Protein AF-A0A7C7MDV7-F1 (afdb_monomer_lite)

Foldseek 3Di:
DDDPVVLVVLLVQLLVQLVVLCVVQQPDFPDADPVGHTDGLVNDVVSVVCSLQVSQVCSLVVSQVVCVVVVNDRDDSVSSSVSNNVCSVPVD

Radius of gyration: 15.66 Å; chains: 1; bounding box: 34×25×51 Å

pLDDT: mean 75.61, std 7.29, range [50.53, 85.75]

Structure (mmCIF, N/CA/C/O backbone):
data_AF-A0A7C7MDV7-F1
#
_entry.id   AF-A0A7C7MDV7-F1
#
loop_
_atom_site.group_PDB
_atom_site.id
_atom_site.type_symbol
_atom_site.label_atom_id
_atom_site.label_alt_id
_atom_site.label_comp_id
_atom_site.label_asym_id
_atom_site.label_entity_id
_atom_site.label_seq_id
_atom_site.pdbx_PDB_ins_code
_atom_site.Cartn_x
_atom_site.Cartn_y
_atom_site.Cartn_z
_atom_site.occupancy
_atom_site.B_iso_or_equiv
_atom_site.auth_seq_id
_atom_site.auth_comp_id
_atom_site.auth_asym_id
_atom_site.auth_atom_id
_atom_site.pdbx_PDB_model_num
ATOM 1 N N . MET A 1 1 ? -10.747 7.277 22.369 1.00 50.53 1 MET A N 1
ATOM 2 C CA . MET A 1 1 ? -11.178 5.977 21.804 1.00 50.53 1 MET A CA 1
ATOM 3 C C . MET A 1 1 ? -11.708 6.236 20.399 1.00 50.53 1 MET A C 1
ATOM 5 O O . MET A 1 1 ? -12.609 7.054 20.269 1.00 50.53 1 MET A O 1
ATOM 9 N N . MET A 1 2 ? -11.101 5.657 19.355 1.00 59.81 2 MET A N 1
ATOM 10 C CA . MET A 1 2 ? -11.529 5.901 17.964 1.00 59.81 2 MET A CA 1
ATOM 11 C C . MET A 1 2 ? -12.906 5.285 17.714 1.00 59.81 2 MET A C 1
ATOM 13 O O . MET A 1 2 ? -13.145 4.143 18.116 1.00 59.81 2 MET A O 1
ATOM 17 N N . ARG A 1 3 ? -13.812 6.007 17.045 1.00 71.06 3 ARG A N 1
ATOM 18 C CA . ARG A 1 3 ? -15.093 5.421 16.631 1.00 71.06 3 ARG A CA 1
ATOM 19 C C . ARG A 1 3 ? -14.860 4.486 15.449 1.00 71.06 3 ARG A C 1
ATOM 21 O O . ARG A 1 3 ? -14.005 4.731 14.604 1.00 71.06 3 ARG A O 1
ATOM 28 N N . LYS A 1 4 ? -15.675 3.430 15.347 1.00 71.88 4 LYS A N 1
ATOM 29 C CA . LYS A 1 4 ? -15.603 2.441 14.251 1.00 71.88 4 LYS A CA 1
ATOM 30 C C . LYS A 1 4 ? -15.648 3.090 12.858 1.00 71.88 4 LYS A C 1
ATOM 32 O O . LYS A 1 4 ? -14.966 2.635 11.951 1.00 71.88 4 LYS A O 1
ATOM 37 N N . ARG A 1 5 ? -16.401 4.187 12.711 1.00 74.50 5 ARG A N 1
ATOM 38 C CA . ARG A 1 5 ? -16.470 4.978 11.473 1.00 74.50 5 ARG A CA 1
ATOM 39 C C . ARG A 1 5 ? -15.111 5.544 11.064 1.00 74.50 5 ARG A C 1
ATOM 41 O O . ARG A 1 5 ? -14.753 5.448 9.898 1.00 74.50 5 ARG A O 1
ATOM 48 N N . ASP A 1 6 ? -14.348 6.072 12.013 1.00 73.25 6 ASP A N 1
ATOM 49 C CA . ASP A 1 6 ? -13.063 6.723 11.739 1.00 73.25 6 ASP A CA 1
ATOM 50 C C . ASP A 1 6 ? -12.013 5.702 11.282 1.00 73.25 6 ASP A C 1
ATOM 52 O O . ASP A 1 6 ? -11.178 5.997 10.433 1.00 73.25 6 ASP A O 1
ATOM 56 N N . ILE A 1 7 ? -12.106 4.468 11.790 1.00 72.62 7 ILE A N 1
ATOM 57 C CA . ILE A 1 7 ? -11.263 3.339 11.374 1.00 72.62 7 ILE A CA 1
ATOM 58 C C . ILE A 1 7 ? -11.566 2.942 9.923 1.00 72.62 7 ILE A C 1
ATOM 60 O O . ILE A 1 7 ? -10.641 2.743 9.140 1.00 72.62 7 ILE A O 1
ATOM 64 N N . ILE A 1 8 ? -12.848 2.867 9.551 1.00 78.06 8 ILE A N 1
ATOM 65 C CA . ILE A 1 8 ? -13.266 2.540 8.179 1.00 78.06 8 ILE A CA 1
ATOM 66 C C . ILE A 1 8 ? -12.825 3.644 7.210 1.00 78.06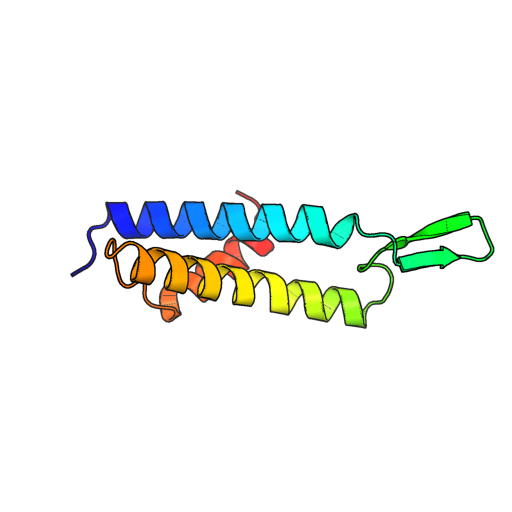 8 ILE A C 1
ATOM 68 O O . ILE A 1 8 ? -12.227 3.348 6.179 1.00 78.06 8 ILE A O 1
ATOM 72 N N . PHE A 1 9 ? -13.046 4.915 7.560 1.00 79.25 9 PHE A N 1
ATOM 73 C CA . PHE A 1 9 ? -12.599 6.045 6.740 1.00 79.25 9 PHE A CA 1
ATOM 74 C C . PHE A 1 9 ? -11.079 6.088 6.588 1.00 79.25 9 PHE A C 1
ATOM 76 O O . PHE A 1 9 ? -10.591 6.318 5.484 1.00 79.25 9 PHE A O 1
ATOM 83 N N . ALA A 1 10 ? -10.326 5.827 7.660 1.00 77.94 10 ALA A N 1
ATOM 84 C CA . ALA A 1 10 ? -8.874 5.732 7.585 1.00 77.94 10 ALA A CA 1
ATOM 85 C C . ALA A 1 10 ? -8.440 4.583 6.666 1.00 77.94 10 ALA A C 1
ATOM 87 O O . ALA A 1 10 ? -7.550 4.778 5.844 1.00 77.94 10 ALA A O 1
ATOM 88 N N . GLY A 1 11 ? -9.088 3.417 6.745 1.00 76.88 11 GLY A N 1
ATOM 89 C CA . GLY A 1 11 ? -8.812 2.282 5.861 1.00 76.88 11 GLY A CA 1
ATOM 90 C C . GLY A 1 11 ? -9.036 2.613 4.385 1.00 76.88 11 GLY A C 1
ATOM 91 O O . GLY A 1 11 ? -8.123 2.437 3.582 1.00 76.88 11 GLY A O 1
ATOM 92 N N . ILE A 1 12 ? -10.197 3.183 4.044 1.00 83.44 12 ILE A N 1
ATOM 93 C CA . ILE A 1 12 ? -10.526 3.611 2.671 1.00 83.44 12 ILE A CA 1
ATOM 94 C C . ILE A 1 12 ? -9.531 4.664 2.175 1.00 83.44 12 ILE A C 1
ATOM 96 O O . ILE A 1 12 ? -9.009 4.547 1.070 1.00 83.44 12 ILE A O 1
ATOM 100 N N . ALA A 1 13 ? -9.226 5.670 2.999 1.00 83.69 13 ALA A N 1
ATOM 101 C CA . ALA A 1 13 ? -8.264 6.708 2.646 1.00 83.69 13 AL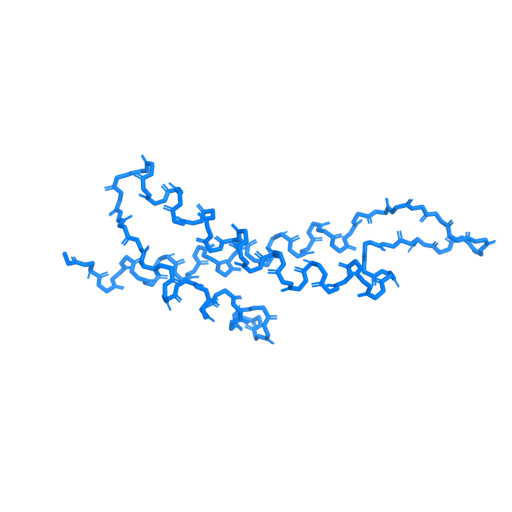A A CA 1
ATOM 102 C C . ALA A 1 13 ? -6.867 6.126 2.393 1.00 83.69 13 ALA A C 1
ATOM 104 O O . ALA A 1 13 ? -6.205 6.529 1.443 1.00 83.69 13 ALA A O 1
ATOM 105 N N . THR A 1 14 ? -6.436 5.158 3.207 1.00 81.88 14 THR A N 1
ATOM 106 C CA . THR A 1 14 ? -5.133 4.496 3.041 1.00 81.88 14 THR A CA 1
ATOM 107 C C . THR A 1 14 ? -5.101 3.672 1.761 1.00 81.88 14 THR A C 1
ATOM 109 O O . THR A 1 14 ? -4.145 3.786 1.001 1.00 81.88 14 THR A O 1
ATOM 112 N N . GLY A 1 15 ? -6.160 2.912 1.476 1.00 82.12 15 GLY A N 1
ATOM 113 C CA . GLY A 1 15 ? -6.264 2.118 0.254 1.00 82.12 15 GLY A CA 1
ATOM 114 C C . GLY A 1 15 ? -6.274 2.965 -1.019 1.00 82.12 15 GLY A C 1
ATOM 115 O O . GLY A 1 15 ? -5.519 2.692 -1.950 1.00 82.12 15 GLY A O 1
ATOM 116 N N . PHE A 1 16 ? -7.049 4.054 -1.026 1.00 85.12 16 PHE A N 1
ATOM 117 C CA . PHE A 1 16 ? -7.054 5.023 -2.124 1.00 85.12 16 PHE A CA 1
ATOM 118 C C . PHE A 1 16 ? -5.663 5.625 -2.355 1.00 85.12 16 PHE A C 1
ATOM 120 O O . PHE A 1 16 ? -5.208 5.723 -3.492 1.00 85.12 16 PHE A O 1
ATOM 127 N N . PHE A 1 17 ? -4.966 5.995 -1.277 1.00 84.12 17 PHE A N 1
ATOM 128 C CA . PHE A 1 17 ? -3.633 6.589 -1.364 1.00 84.12 17 PHE A CA 1
ATOM 129 C C . PHE A 1 17 ? -2.598 5.602 -1.918 1.00 84.12 17 PHE A C 1
ATOM 131 O O . PHE A 1 17 ? -1.812 5.981 -2.782 1.00 84.12 17 PHE A O 1
ATOM 138 N N . VAL A 1 18 ? -2.649 4.332 -1.489 1.00 84.31 18 VAL A N 1
ATOM 139 C CA . VAL A 1 18 ? -1.803 3.250 -2.025 1.00 84.31 18 VAL A CA 1
ATOM 140 C C . VAL A 1 18 ? -2.043 3.071 -3.522 1.00 84.31 18 VAL A C 1
ATOM 142 O O . VAL A 1 18 ? -1.085 3.085 -4.293 1.00 84.31 18 VAL A O 1
ATOM 145 N N . GLY A 1 19 ? -3.306 2.945 -3.941 1.00 83.31 19 GLY A N 1
ATOM 146 C CA . GLY A 1 19 ? -3.663 2.759 -5.349 1.00 83.31 19 GLY A CA 1
ATOM 147 C C . GLY A 1 19 ? -3.215 3.929 -6.226 1.00 83.31 19 GLY A C 1
ATOM 148 O O . GLY A 1 19 ? -2.603 3.718 -7.270 1.00 83.31 19 GLY A O 1
ATOM 149 N N . LEU A 1 20 ? -3.448 5.163 -5.772 1.00 85.19 20 LEU A N 1
ATOM 150 C CA . LEU A 1 20 ? -3.064 6.378 -6.492 1.00 85.19 20 LEU A CA 1
ATOM 151 C C . LEU A 1 20 ? -1.540 6.539 -6.600 1.00 85.19 20 LEU A C 1
ATOM 153 O O . LEU A 1 20 ? -1.030 6.894 -7.660 1.00 85.19 20 LEU A O 1
ATOM 157 N N . LEU A 1 21 ? -0.787 6.259 -5.534 1.00 83.56 21 LEU A N 1
ATOM 158 C CA . LEU A 1 21 ? 0.678 6.290 -5.595 1.00 83.56 21 LEU A CA 1
ATOM 159 C C . LEU A 1 21 ? 1.224 5.226 -6.542 1.00 83.56 21 LEU A C 1
ATOM 161 O O . LEU A 1 21 ? 2.144 5.516 -7.303 1.00 83.56 21 LEU A O 1
ATOM 165 N N . MET A 1 22 ? 0.655 4.018 -6.522 1.00 81.94 22 MET A N 1
ATOM 166 C CA . MET A 1 22 ? 1.083 2.961 -7.431 1.00 81.94 22 MET A CA 1
ATOM 167 C C . MET A 1 22 ? 0.842 3.349 -8.893 1.00 81.94 22 MET A C 1
ATOM 169 O O . MET A 1 22 ? 1.765 3.269 -9.703 1.00 81.94 22 MET A O 1
ATOM 173 N N . THR A 1 23 ? -0.350 3.836 -9.249 1.00 81.81 23 THR A N 1
ATOM 174 C CA . THR A 1 23 ? -0.647 4.229 -10.640 1.00 81.81 23 THR A CA 1
ATOM 175 C C . THR A 1 23 ? 0.258 5.352 -11.132 1.00 81.81 23 THR A C 1
ATOM 177 O O . THR A 1 23 ? 0.736 5.289 -12.260 1.00 81.81 23 THR A O 1
ATOM 180 N N . ILE A 1 24 ? 0.571 6.336 -10.286 1.00 82.12 24 ILE A N 1
ATOM 181 C CA . ILE A 1 24 ? 1.506 7.404 -10.654 1.00 82.12 24 ILE A CA 1
ATOM 182 C C . ILE A 1 24 ? 2.912 6.836 -10.851 1.00 82.12 24 ILE A C 1
ATOM 184 O O . ILE A 1 24 ? 3.507 7.041 -11.904 1.00 82.12 24 ILE A O 1
ATOM 188 N N . ILE A 1 25 ? 3.445 6.099 -9.873 1.00 79.50 25 ILE A N 1
ATOM 189 C CA . ILE A 1 25 ? 4.838 5.629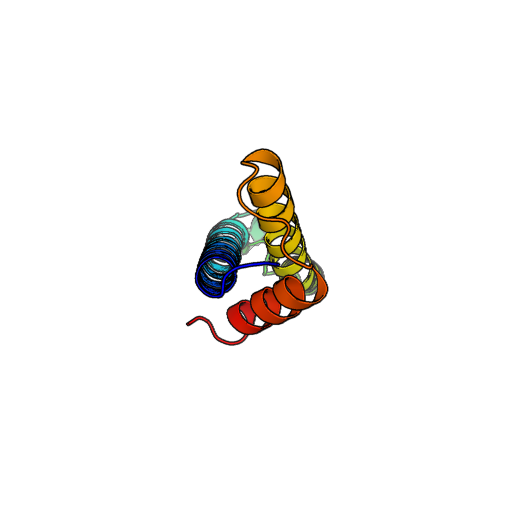 -9.907 1.00 79.50 25 ILE A CA 1
ATOM 190 C C . ILE A 1 25 ? 5.076 4.646 -11.057 1.00 79.50 25 ILE A C 1
ATOM 192 O O . ILE A 1 25 ? 6.108 4.714 -11.724 1.00 79.50 25 ILE A O 1
ATOM 196 N N . THR A 1 26 ? 4.119 3.758 -11.327 1.00 74.75 26 THR A N 1
ATOM 197 C CA . THR A 1 26 ? 4.214 2.786 -12.429 1.00 74.75 26 THR A CA 1
ATOM 198 C C . THR A 1 26 ? 4.268 3.439 -13.811 1.00 74.75 26 THR A C 1
ATOM 200 O O . THR A 1 26 ? 4.848 2.863 -14.730 1.00 74.75 26 THR A O 1
ATOM 203 N N . GLN A 1 27 ? 3.707 4.641 -13.965 1.00 77.12 27 GLN A N 1
ATOM 204 C CA . GLN A 1 27 ? 3.636 5.347 -15.244 1.00 77.12 27 GLN A CA 1
ATOM 205 C C . GLN A 1 27 ? 4.790 6.327 -15.487 1.00 77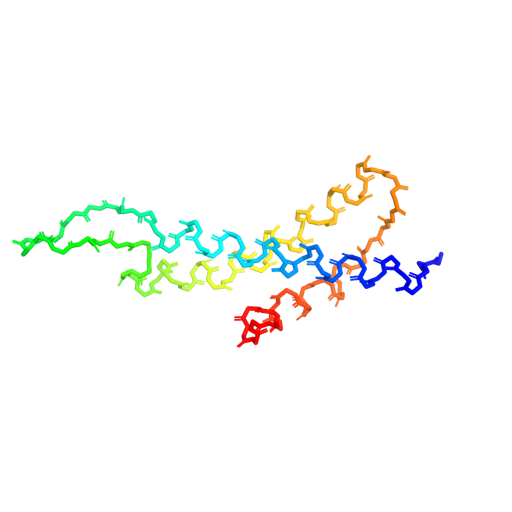.12 27 GLN A C 1
ATOM 207 O O . GLN A 1 27 ? 4.887 6.857 -16.594 1.00 77.12 27 GLN A O 1
ATOM 212 N N . ILE A 1 28 ? 5.676 6.565 -14.510 1.00 75.38 28 ILE A N 1
ATOM 213 C CA . ILE A 1 28 ? 6.819 7.477 -14.676 1.00 75.38 28 ILE A CA 1
ATOM 214 C C . ILE A 1 28 ? 7.868 6.828 -15.600 1.00 75.38 28 ILE A C 1
ATOM 216 O O . ILE A 1 28 ? 8.444 5.797 -15.233 1.00 75.38 28 ILE A O 1
ATOM 220 N N . PRO A 1 29 ? 8.153 7.416 -16.781 1.00 73.81 29 PRO A N 1
ATOM 221 C CA . PRO A 1 29 ? 9.227 6.946 -17.647 1.00 73.81 29 PRO A CA 1
ATOM 222 C C . PRO A 1 29 ? 10.580 7.458 -17.126 1.00 73.81 29 PRO A C 1
ATOM 224 O O . PRO A 1 29 ? 10.752 8.660 -16.938 1.00 73.81 29 PRO A O 1
ATOM 227 N N . LEU A 1 30 ? 11.552 6.565 -16.910 1.00 69.81 30 LEU A N 1
ATOM 228 C CA . LEU A 1 30 ? 12.938 6.932 -16.559 1.00 69.81 30 LEU A CA 1
ATOM 229 C C . LEU A 1 30 ? 13.863 7.038 -17.774 1.00 69.81 30 LEU A C 1
ATOM 231 O O . LEU A 1 30 ? 14.990 7.508 -17.653 1.00 69.81 30 LEU A O 1
ATOM 235 N N . GLY A 1 31 ? 13.403 6.590 -18.936 1.00 69.19 31 GLY A N 1
ATOM 236 C CA . GLY A 1 31 ? 14.164 6.589 -20.175 1.00 69.19 31 GLY A CA 1
ATOM 237 C C . GLY A 1 31 ? 13.559 5.610 -21.170 1.00 69.19 31 GLY A C 1
ATOM 238 O O . GLY A 1 31 ? 12.605 4.900 -20.847 1.00 69.19 31 GLY A O 1
ATOM 239 N N . ASN A 1 32 ? 14.120 5.574 -22.371 1.00 72.75 32 ASN A N 1
ATOM 240 C CA . ASN A 1 32 ? 13.826 4.528 -23.341 1.00 72.75 32 ASN A CA 1
ATOM 241 C C . ASN A 1 32 ? 15.010 3.565 -23.409 1.00 72.75 32 ASN A C 1
ATOM 243 O O . ASN A 1 32 ? 16.159 3.983 -23.246 1.00 72.75 32 ASN A O 1
ATOM 247 N N . ASP A 1 33 ? 14.726 2.289 -23.638 1.00 67.19 33 ASP A N 1
ATOM 248 C CA . ASP A 1 33 ? 15.756 1.328 -24.005 1.00 67.19 33 ASP A CA 1
ATOM 249 C C . ASP A 1 33 ? 16.229 1.552 -25.454 1.00 67.19 33 ASP A C 1
ATOM 251 O O . ASP A 1 33 ? 15.700 2.390 -26.194 1.00 67.19 33 ASP A O 1
ATOM 255 N N . SER A 1 34 ? 17.253 0.803 -25.865 1.00 64.94 34 SER A N 1
ATOM 256 C CA . SER A 1 34 ? 17.806 0.872 -27.221 1.00 64.94 34 SER A CA 1
ATOM 257 C C . SER A 1 34 ? 16.831 0.423 -28.320 1.00 64.94 34 SER A C 1
ATOM 259 O O . SER A 1 34 ? 17.120 0.660 -29.490 1.00 64.94 34 SER A O 1
ATOM 261 N N . GLU A 1 35 ? 15.686 -0.173 -27.968 1.00 71.44 35 GLU A N 1
ATOM 262 C CA . GLU A 1 35 ? 14.644 -0.628 -28.899 1.00 71.44 35 GLU A CA 1
ATOM 263 C C . GLU A 1 35 ? 13.391 0.272 -28.900 1.00 71.44 35 GLU A C 1
ATOM 265 O O . GLU A 1 35 ? 12.452 0.043 -29.662 1.00 71.44 35 GLU A O 1
ATOM 270 N N . GLY A 1 36 ? 13.385 1.348 -28.105 1.00 65.25 36 GLY A N 1
ATOM 271 C CA . GLY A 1 36 ? 12.298 2.325 -28.039 1.00 65.25 36 GLY A CA 1
ATOM 272 C C . GLY A 1 36 ? 11.188 1.998 -27.033 1.00 65.25 36 GLY A C 1
ATOM 273 O O . GLY A 1 36 ? 10.204 2.742 -26.968 1.00 65.25 36 GLY A O 1
ATOM 274 N N . TYR A 1 37 ? 11.327 0.950 -26.216 1.00 65.19 37 TYR A N 1
ATOM 275 C CA . TYR A 1 37 ? 10.413 0.672 -25.109 1.00 65.19 37 TYR A CA 1
ATOM 276 C C . TYR A 1 37 ? 10.699 1.595 -23.921 1.00 65.19 37 TYR A C 1
ATOM 278 O O . TYR A 1 37 ? 11.842 1.897 -23.576 1.00 65.19 37 TYR A O 1
ATOM 286 N N . LYS A 1 38 ? 9.628 2.051 -23.263 1.00 67.06 38 LYS A N 1
ATOM 287 C CA . LYS A 1 38 ? 9.719 2.917 -22.083 1.00 67.06 38 LYS A CA 1
ATOM 288 C C . LYS A 1 38 ? 10.159 2.106 -20.866 1.00 67.06 38 LYS A C 1
ATOM 290 O O . LYS A 1 38 ? 9.404 1.272 -20.369 1.00 67.06 38 LYS A O 1
ATOM 295 N N . ILE A 1 39 ? 11.337 2.418 -20.337 1.00 68.12 39 ILE A N 1
ATOM 296 C CA . ILE A 1 39 ? 11.816 1.913 -19.050 1.00 68.12 39 ILE A CA 1
ATOM 297 C C . ILE A 1 39 ? 11.054 2.671 -17.959 1.00 68.12 39 ILE A C 1
ATOM 299 O O . ILE A 1 39 ? 11.301 3.853 -17.710 1.00 68.12 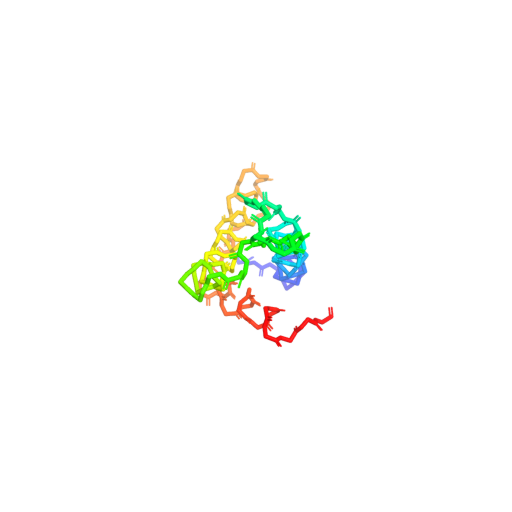39 ILE A O 1
ATOM 303 N N . THR A 1 40 ? 10.089 2.010 -17.324 1.00 71.19 40 THR A N 1
ATOM 304 C CA . THR A 1 40 ? 9.350 2.565 -16.180 1.00 71.19 40 THR A CA 1
ATOM 305 C C . THR A 1 40 ? 10.053 2.253 -14.859 1.00 71.19 40 THR A C 1
ATOM 307 O O . THR A 1 40 ? 10.976 1.437 -14.804 1.00 71.19 40 THR A O 1
ATOM 310 N N . VAL A 1 41 ? 9.607 2.876 -13.760 1.00 67.19 41 VAL A N 1
ATOM 311 C CA . VAL A 1 41 ? 10.161 2.645 -12.405 1.00 67.19 41 VAL A CA 1
ATOM 312 C C . VAL A 1 41 ? 10.138 1.162 -12.027 1.00 67.19 41 VAL A C 1
ATOM 314 O O . VAL A 1 41 ? 11.017 0.694 -11.312 1.00 67.19 41 VAL A O 1
ATOM 317 N N . MET A 1 42 ? 9.174 0.397 -12.538 1.00 67.62 42 MET A N 1
ATOM 318 C CA . MET A 1 42 ? 9.062 -1.038 -12.269 1.00 67.62 42 MET A CA 1
ATOM 319 C C . MET A 1 42 ? 9.975 -1.926 -13.120 1.00 67.62 42 MET A C 1
ATOM 321 O O . MET A 1 42 ? 10.049 -3.121 -12.848 1.00 67.62 42 MET A O 1
ATOM 325 N N . TYR A 1 43 ? 10.674 -1.385 -14.121 1.00 68.31 43 TYR A N 1
ATOM 326 C CA . TYR A 1 43 ? 11.534 -2.176 -15.008 1.00 68.31 43 TYR A CA 1
ATOM 327 C C . TYR A 1 43 ? 12.727 -2.796 -14.266 1.00 68.31 43 TYR A C 1
ATOM 329 O O . TYR A 1 43 ? 13.105 -3.939 -14.507 1.00 68.31 43 TYR A O 1
ATOM 337 N N . TYR A 1 44 ? 13.302 -2.060 -13.312 1.00 72.81 44 TYR A N 1
ATOM 338 C CA . TYR A 1 44 ? 14.369 -2.572 -12.458 1.00 72.81 44 TYR A CA 1
ATOM 339 C C . TYR A 1 44 ? 13.780 -3.258 -11.223 1.00 72.81 44 TYR A C 1
ATOM 341 O O . TYR A 1 44 ? 13.070 -2.631 -10.438 1.00 72.81 44 TYR A O 1
ATOM 349 N N . GLY A 1 45 ? 14.139 -4.526 -10.996 1.00 71.31 45 GLY A N 1
ATOM 350 C CA . GLY A 1 45 ? 13.627 -5.313 -9.865 1.00 71.31 45 GLY A CA 1
ATOM 351 C C . GLY A 1 45 ? 13.858 -4.668 -8.491 1.00 71.31 45 GLY A C 1
ATOM 352 O O . GLY A 1 45 ? 12.996 -4.752 -7.622 1.00 71.31 45 GLY A O 1
ATOM 353 N N . TRP A 1 46 ? 14.972 -3.952 -8.305 1.00 69.81 46 TRP A N 1
ATOM 354 C CA . TRP A 1 46 ? 15.259 -3.206 -7.070 1.00 69.81 46 TRP A CA 1
ATOM 355 C C . TRP A 1 46 ? 14.345 -1.991 -6.882 1.00 69.81 46 TRP A C 1
ATOM 357 O O . TRP A 1 46 ? 13.860 -1.742 -5.778 1.00 69.81 46 TRP A O 1
ATOM 367 N N . SER A 1 47 ? 14.064 -1.266 -7.964 1.00 72.44 47 SER A N 1
ATOM 368 C CA . SER A 1 47 ? 13.129 -0.142 -7.960 1.00 72.44 47 SER A CA 1
ATOM 369 C C . SER A 1 47 ? 11.703 -0.623 -7.692 1.00 72.44 47 SER A C 1
ATOM 371 O O . SER A 1 47 ? 11.012 -0.039 -6.864 1.00 72.44 47 SER A O 1
ATOM 373 N N . ALA A 1 48 ? 11.286 -1.744 -8.286 1.00 76.38 48 ALA A N 1
ATOM 374 C CA . ALA A 1 48 ? 9.996 -2.364 -7.991 1.00 76.38 48 ALA A CA 1
ATOM 375 C C . ALA A 1 48 ? 9.866 -2.748 -6.504 1.00 76.38 48 ALA A C 1
ATOM 377 O O . ALA A 1 48 ? 8.844 -2.467 -5.882 1.00 76.38 48 ALA A O 1
ATOM 378 N N . LEU A 1 49 ? 10.919 -3.313 -5.905 1.00 79.75 49 LEU A N 1
ATOM 379 C CA . LEU A 1 49 ? 10.954 -3.676 -4.482 1.00 79.75 49 LEU A CA 1
ATOM 380 C C . LEU A 1 49 ? 10.836 -2.451 -3.564 1.00 79.75 49 LEU A C 1
ATOM 382 O O . LEU A 1 49 ? 10.075 -2.468 -2.593 1.00 79.75 49 LEU A O 1
ATOM 386 N N . LEU A 1 50 ? 11.533 -1.363 -3.902 1.00 79.62 50 LEU A N 1
ATOM 387 C CA . LEU A 1 50 ? 11.418 -0.087 -3.193 1.00 79.62 50 LEU A CA 1
ATOM 388 C C . LEU A 1 50 ? 10.006 0.497 -3.282 1.00 79.62 50 LEU A C 1
ATOM 390 O O . LEU A 1 50 ? 9.522 1.045 -2.296 1.00 79.62 50 LEU A O 1
ATOM 394 N N . VAL A 1 51 ? 9.321 0.352 -4.417 1.00 81.25 51 VAL A N 1
ATOM 395 C CA . VAL A 1 51 ? 7.935 0.817 -4.589 1.00 81.25 51 VAL A CA 1
ATOM 396 C C . VAL A 1 51 ? 6.958 -0.048 -3.789 1.00 81.25 51 VAL A C 1
ATOM 398 O O . VAL A 1 51 ? 6.111 0.491 -3.081 1.00 81.25 51 VAL A O 1
ATOM 401 N N . VAL A 1 52 ? 7.116 -1.374 -3.820 1.00 80.50 52 VAL A N 1
ATOM 402 C CA . VAL A 1 52 ? 6.285 -2.336 -3.067 1.00 80.50 52 VAL A CA 1
ATOM 403 C C . VAL A 1 52 ? 6.368 -2.102 -1.557 1.00 80.50 52 VAL A C 1
ATOM 405 O O . VAL A 1 52 ? 5.376 -2.263 -0.852 1.00 80.50 52 VAL A O 1
ATOM 408 N N . ILE A 1 53 ? 7.536 -1.718 -1.041 1.00 83.75 53 ILE A N 1
ATOM 409 C CA . ILE A 1 53 ? 7.725 -1.439 0.390 1.00 83.75 53 ILE A CA 1
ATOM 410 C C . ILE A 1 53 ? 7.374 0.018 0.717 1.00 83.75 53 ILE A C 1
ATOM 412 O O . ILE A 1 53 ? 6.687 0.306 1.699 1.00 83.75 53 ILE A O 1
ATOM 416 N N . GLY A 1 54 ? 7.829 0.950 -0.116 1.00 83.62 54 GLY A N 1
ATOM 417 C CA . GLY A 1 54 ? 7.709 2.384 0.109 1.00 83.62 54 GLY A CA 1
ATOM 418 C C . GLY A 1 54 ? 6.278 2.891 -0.002 1.00 83.62 54 GLY A C 1
ATOM 419 O O . GLY A 1 54 ? 5.845 3.651 0.860 1.00 83.62 54 GLY A O 1
ATOM 420 N N . VAL A 1 55 ? 5.513 2.457 -1.008 1.00 85.44 55 VAL A N 1
ATOM 421 C CA . VAL A 1 55 ? 4.147 2.957 -1.236 1.00 85.44 55 VAL A CA 1
ATOM 422 C C . VAL A 1 55 ? 3.212 2.648 -0.060 1.00 85.44 55 VAL A C 1
ATOM 424 O O . VAL A 1 55 ? 2.567 3.587 0.421 1.00 85.44 55 VAL A O 1
ATOM 427 N N . PRO A 1 56 ? 3.150 1.416 0.484 1.00 84.25 56 PRO A N 1
ATOM 428 C CA . PRO A 1 56 ? 2.336 1.129 1.665 1.00 84.25 56 PRO A CA 1
ATOM 429 C C . PRO A 1 56 ? 2.764 1.923 2.904 1.00 84.25 56 PRO A C 1
ATOM 431 O O . PRO A 1 56 ? 1.913 2.465 3.613 1.00 84.25 56 PRO A O 1
ATOM 434 N N . LEU A 1 57 ? 4.075 2.048 3.150 1.00 83.62 57 LEU A N 1
ATOM 435 C CA . LEU A 1 57 ? 4.611 2.800 4.290 1.00 83.62 57 LEU A CA 1
ATOM 436 C C . LEU A 1 57 ? 4.297 4.294 4.187 1.00 83.62 57 LEU A C 1
ATOM 438 O O . LEU A 1 57 ? 3.752 4.868 5.130 1.00 83.62 57 LEU A O 1
ATOM 442 N N . VAL A 1 58 ? 4.587 4.919 3.044 1.00 85.75 58 VAL A N 1
ATOM 443 C CA . VAL A 1 58 ? 4.307 6.342 2.793 1.00 85.75 58 VAL A CA 1
ATOM 444 C C . VAL A 1 58 ? 2.810 6.616 2.882 1.00 85.75 58 VAL A C 1
ATOM 446 O O . VAL A 1 58 ? 2.414 7.618 3.470 1.00 85.75 58 VAL A O 1
ATOM 449 N N . SER A 1 59 ? 1.967 5.709 2.390 1.00 83.12 59 SER A N 1
ATOM 450 C CA . SER A 1 59 ? 0.511 5.854 2.474 1.00 83.12 59 SER A CA 1
ATOM 451 C C . SER A 1 59 ? 0.001 5.768 3.912 1.00 83.12 59 SER A C 1
ATOM 453 O O . SER A 1 59 ? -0.759 6.631 4.353 1.00 83.12 59 SER A O 1
ATOM 455 N N . ALA A 1 60 ? 0.468 4.786 4.687 1.00 82.31 60 ALA A N 1
ATOM 456 C CA . ALA A 1 60 ? 0.111 4.642 6.098 1.00 82.31 60 ALA A CA 1
ATOM 457 C C . ALA A 1 60 ? 0.572 5.848 6.940 1.00 82.31 60 ALA A C 1
ATOM 459 O O . ALA A 1 60 ? -0.181 6.365 7.771 1.00 82.31 60 ALA A O 1
ATOM 460 N N . PHE A 1 61 ? 1.798 6.330 6.717 1.00 83.00 61 PHE A N 1
ATOM 461 C CA . PHE A 1 61 ? 2.315 7.523 7.391 1.00 83.00 61 PHE A CA 1
ATOM 462 C C . PHE A 1 61 ? 1.595 8.797 6.943 1.00 83.00 61 PHE A C 1
ATOM 464 O O . PHE A 1 61 ? 1.242 9.617 7.790 1.00 83.00 61 PHE A O 1
ATOM 471 N N . GLY A 1 62 ? 1.323 8.943 5.646 1.00 82.81 62 GLY A N 1
ATOM 472 C CA . GLY A 1 62 ? 0.607 10.078 5.071 1.00 82.81 62 GLY A CA 1
ATOM 473 C C . GLY A 1 62 ? -0.789 10.222 5.665 1.00 82.81 62 GLY A C 1
ATOM 474 O O . GLY A 1 62 ? -1.125 11.280 6.195 1.00 82.81 62 GLY A O 1
ATOM 475 N N . VAL A 1 63 ? -1.572 9.140 5.694 1.00 81.12 63 VAL A N 1
ATOM 476 C CA . VAL A 1 63 ? -2.913 9.151 6.303 1.00 81.12 63 VAL A CA 1
ATOM 477 C C . VAL A 1 63 ? -2.846 9.469 7.794 1.00 81.12 63 VAL A C 1
ATOM 479 O O . VAL A 1 63 ? -3.661 10.251 8.284 1.00 81.12 63 VAL A O 1
ATOM 482 N N . LYS A 1 64 ? -1.852 8.946 8.524 1.00 81.19 64 LYS A N 1
ATOM 483 C CA . LYS A 1 64 ? -1.666 9.292 9.939 1.00 81.19 64 LYS A CA 1
ATOM 484 C C . LYS A 1 64 ? -1.365 10.779 10.141 1.00 81.19 64 LYS A C 1
ATOM 486 O O . LYS A 1 64 ? -1.946 11.394 11.034 1.00 81.19 64 LYS A O 1
ATOM 491 N N . ILE A 1 65 ? -0.472 11.358 9.337 1.00 81.62 65 ILE A N 1
ATOM 492 C CA . ILE A 1 65 ? -0.115 12.782 9.418 1.00 81.62 65 ILE A CA 1
ATOM 493 C C . ILE A 1 65 ? -1.327 13.652 9.083 1.00 81.62 65 ILE A C 1
ATOM 495 O O . ILE A 1 65 ? -1.644 14.563 9.845 1.00 81.62 65 ILE A O 1
ATOM 499 N N . ILE A 1 66 ? -2.049 13.340 8.003 1.00 80.56 66 ILE A N 1
ATOM 500 C CA . ILE A 1 66 ? -3.243 14.086 7.579 1.00 80.56 66 ILE A CA 1
ATOM 501 C C . ILE A 1 66 ? -4.337 14.014 8.650 1.00 80.56 66 ILE A C 1
ATOM 503 O O . ILE A 1 66 ? -4.942 15.033 8.986 1.00 80.56 66 ILE A O 1
ATOM 507 N N . ALA A 1 67 ? -4.571 12.834 9.231 1.00 77.44 67 ALA A N 1
ATOM 508 C CA . ALA A 1 67 ? -5.558 12.648 10.292 1.00 77.44 67 ALA A CA 1
ATOM 509 C C . ALA A 1 67 ? -5.202 13.439 11.563 1.00 77.44 67 ALA A C 1
ATOM 511 O O . ALA A 1 67 ? -6.089 14.045 12.173 1.00 77.44 67 ALA A O 1
ATOM 512 N N . LYS A 1 68 ? -3.906 13.497 11.909 1.00 78.38 68 LYS A N 1
ATOM 513 C CA . LYS A 1 68 ? -3.384 14.292 13.029 1.00 78.38 68 LYS A CA 1
ATOM 514 C C . LYS A 1 68 ? -3.493 15.796 12.771 1.00 78.38 68 LYS A C 1
ATOM 516 O O . LYS A 1 68 ? -3.964 16.519 13.641 1.00 78.38 68 LYS A O 1
ATOM 521 N N . MET A 1 69 ? -3.119 16.263 11.578 1.00 76.69 69 MET A N 1
ATOM 522 C CA . MET A 1 69 ? -3.226 17.676 11.187 1.00 76.69 69 MET A CA 1
ATOM 523 C C . MET A 1 69 ? -4.674 18.168 11.160 1.00 76.69 69 MET A C 1
ATOM 525 O O . MET A 1 69 ? -4.945 19.294 11.562 1.00 76.69 69 MET A O 1
ATOM 529 N N . ARG A 1 70 ? -5.621 17.327 10.728 1.00 73.12 70 ARG A N 1
ATOM 530 C CA . ARG A 1 70 ? -7.052 17.666 10.730 1.00 73.12 70 ARG A CA 1
ATOM 531 C C . ARG A 1 70 ? -7.723 17.538 12.103 1.00 73.12 70 ARG A C 1
ATOM 533 O O . ARG A 1 70 ? -8.929 17.742 12.185 1.00 73.12 70 ARG A O 1
ATOM 540 N N . GLY A 1 71 ? -6.991 17.153 13.156 1.00 69.00 71 GLY A N 1
ATOM 541 C CA . GLY A 1 71 ? -7.543 16.928 14.500 1.00 69.00 71 GLY A CA 1
ATOM 542 C C . GLY A 1 71 ? -8.647 15.863 14.546 1.00 69.00 71 GLY A C 1
ATOM 543 O O . GLY A 1 71 ? -9.427 15.818 15.492 1.00 69.00 71 GLY A O 1
ATOM 544 N N . CYS A 1 72 ? -8.754 15.035 13.502 1.00 65.44 72 CYS A N 1
ATOM 545 C CA . CYS A 1 72 ? -9.924 14.197 13.268 1.00 65.44 72 CYS A CA 1
ATOM 546 C C . CYS A 1 72 ? -9.829 12.895 14.064 1.00 65.44 72 CYS A C 1
ATOM 548 O O . CYS A 1 72 ? -10.814 12.449 14.649 1.00 65.44 72 CYS A O 1
ATOM 550 N N . CYS A 1 73 ? -8.635 12.295 14.100 1.00 65.38 73 CYS A N 1
ATOM 551 C CA . CYS A 1 73 ? -8.364 11.042 14.793 1.00 65.38 73 CYS A CA 1
ATOM 552 C C . CYS A 1 73 ? -6.857 10.746 14.817 1.00 65.38 73 CYS A C 1
ATOM 554 O O . CYS A 1 73 ? -6.133 11.172 13.920 1.00 65.38 73 CYS A O 1
ATOM 556 N N . GLU A 1 74 ? -6.386 9.965 15.795 1.00 69.25 74 GLU A N 1
ATOM 557 C CA . GLU A 1 74 ? -4.991 9.499 15.855 1.00 69.25 74 GLU A CA 1
ATOM 558 C C . GLU A 1 74 ? -4.922 7.992 15.533 1.00 69.25 74 GLU A C 1
ATOM 560 O O . GLU A 1 74 ? -4.945 7.151 16.436 1.00 69.25 74 GLU A O 1
ATOM 565 N N . PRO A 1 75 ? -4.934 7.616 14.236 1.00 66.75 75 PRO A N 1
ATOM 566 C CA . PRO A 1 75 ? -4.889 6.220 13.828 1.00 66.75 75 PRO A CA 1
ATOM 567 C C . PRO A 1 75 ? -3.578 5.558 14.244 1.00 66.75 75 PRO A C 1
ATOM 569 O O . PRO A 1 75 ? -2.482 6.097 14.061 1.00 66.75 75 PRO A O 1
ATOM 572 N N . SER A 1 76 ? -3.692 4.349 14.793 1.00 75.19 76 SER A N 1
ATOM 573 C CA . SER A 1 76 ? -2.530 3.548 15.162 1.00 75.19 76 SER A CA 1
ATOM 574 C C . SER A 1 76 ? -1.871 2.971 13.908 1.00 75.19 76 SER A C 1
ATOM 576 O O . SER A 1 76 ? -2.515 2.262 13.133 1.00 75.19 76 SER A O 1
ATOM 578 N N . LEU A 1 77 ? -0.566 3.215 13.734 1.00 71.62 77 LEU A N 1
ATOM 579 C CA . LEU A 1 77 ? 0.229 2.617 12.646 1.00 71.62 77 LEU A CA 1
ATOM 580 C C . LEU A 1 77 ? 0.159 1.090 12.641 1.00 71.62 77 LEU A C 1
ATOM 582 O O . LEU A 1 77 ? 0.242 0.486 11.577 1.00 71.62 77 LEU A O 1
ATOM 586 N N . LYS A 1 78 ? -0.042 0.474 13.814 1.00 75.00 78 LYS A N 1
ATOM 587 C CA . LYS A 1 78 ? -0.188 -0.980 13.946 1.00 75.00 78 LYS A CA 1
ATOM 588 C C . LYS A 1 78 ? -1.361 -1.532 13.132 1.00 75.00 78 LYS A C 1
ATOM 590 O O . LYS A 1 78 ? -1.337 -2.704 12.791 1.00 75.00 78 LYS A O 1
ATOM 595 N N . LEU A 1 79 ? -2.365 -0.703 12.834 1.00 75.50 79 LEU A N 1
ATOM 596 C CA . LEU A 1 79 ? -3.510 -1.071 12.003 1.00 75.50 79 LEU A CA 1
ATOM 597 C C . LEU A 1 79 ? -3.361 -0.562 10.561 1.00 75.50 79 LEU A C 1
ATOM 599 O O . LEU A 1 79 ? -3.691 -1.282 9.629 1.00 75.50 79 LEU A O 1
ATOM 603 N N . LEU A 1 80 ? -2.824 0.646 10.359 1.00 74.00 80 LEU A N 1
ATOM 604 C CA . LEU A 1 80 ? -2.688 1.220 9.013 1.00 74.00 80 LEU A CA 1
ATOM 605 C C . LEU A 1 80 ? -1.673 0.489 8.131 1.00 74.00 80 LEU A C 1
ATOM 607 O O . LEU A 1 80 ? -1.923 0.347 6.942 1.00 74.00 80 LEU A O 1
ATOM 611 N N . ILE A 1 81 ? -0.552 0.021 8.688 1.00 79.88 81 ILE A N 1
ATOM 612 C CA . ILE A 1 81 ? 0.467 -0.716 7.923 1.00 79.88 81 ILE A CA 1
ATOM 613 C C . ILE A 1 81 ? -0.107 -2.016 7.337 1.00 79.88 81 ILE A C 1
ATOM 615 O O . ILE A 1 81 ? -0.030 -2.183 6.120 1.00 79.88 81 ILE A O 1
ATOM 619 N N . PRO A 1 82 ? -0.714 -2.924 8.133 1.00 77.50 82 PRO A N 1
ATOM 620 C CA . PRO A 1 82 ? -1.287 -4.143 7.573 1.00 77.50 82 PRO A CA 1
ATOM 621 C C . PRO A 1 82 ? -2.437 -3.857 6.606 1.00 77.50 82 PRO A C 1
ATOM 623 O O . PRO A 1 82 ? -2.537 -4.547 5.603 1.00 77.50 82 PRO A O 1
ATOM 626 N N . VAL A 1 83 ? -3.252 -2.820 6.837 1.00 80.12 83 VAL A N 1
ATOM 627 C CA . VAL A 1 83 ? -4.299 -2.420 5.880 1.00 80.12 83 VAL A CA 1
ATOM 628 C C . VAL A 1 83 ? -3.695 -1.939 4.558 1.00 80.12 83 VAL A C 1
ATOM 630 O O . VAL A 1 83 ? -4.138 -2.382 3.507 1.00 80.12 83 VAL A O 1
ATOM 633 N N . ALA A 1 84 ? -2.655 -1.102 4.589 1.00 77.81 84 ALA A N 1
ATOM 634 C CA . ALA A 1 84 ? -1.983 -0.619 3.382 1.00 77.81 84 ALA A CA 1
ATOM 635 C C . ALA A 1 84 ? -1.363 -1.765 2.564 1.00 77.81 84 ALA A C 1
ATOM 637 O O . ALA A 1 84 ? -1.499 -1.795 1.343 1.00 77.81 84 ALA A O 1
ATOM 638 N N . TY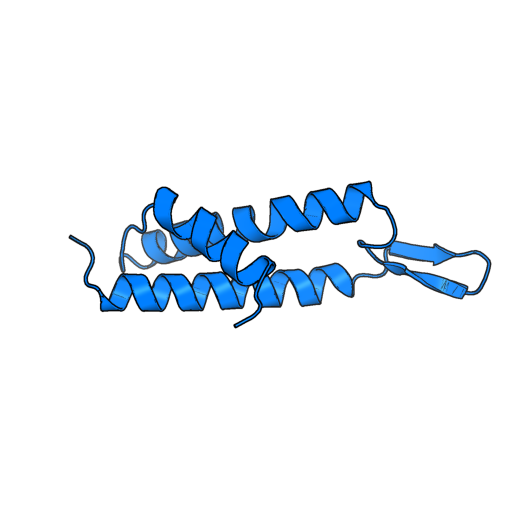R A 1 85 ? -0.724 -2.730 3.233 1.00 79.12 85 TYR A N 1
ATOM 639 C CA . TYR A 1 85 ? -0.191 -3.930 2.581 1.00 79.12 85 TYR A CA 1
ATOM 640 C C . TYR A 1 85 ? -1.291 -4.863 2.065 1.00 79.12 85 TYR A C 1
ATOM 642 O O . TYR A 1 85 ? -1.138 -5.452 0.998 1.00 79.12 85 TYR A O 1
ATOM 650 N N . LEU A 1 86 ? -2.409 -4.982 2.785 1.00 79.25 86 LEU A N 1
ATOM 651 C CA . LEU A 1 86 ? -3.552 -5.770 2.333 1.00 79.25 86 LEU A CA 1
ATOM 652 C C . LEU A 1 86 ? -4.148 -5.176 1.053 1.00 79.25 86 LEU A C 1
ATOM 654 O O . LEU A 1 86 ? -4.382 -5.920 0.110 1.00 79.25 86 LEU A O 1
ATOM 658 N N . THR A 1 87 ? -4.322 -3.850 0.985 1.00 78.00 87 THR A N 1
ATOM 659 C CA . THR A 1 87 ? -4.811 -3.184 -0.234 1.00 78.00 87 THR A CA 1
ATOM 660 C C . THR A 1 87 ? -3.811 -3.265 -1.385 1.00 78.00 87 THR A C 1
ATOM 662 O O . THR A 1 87 ? -4.208 -3.316 -2.543 1.00 78.00 87 THR A O 1
ATOM 665 N N . PHE A 1 88 ? -2.512 -3.297 -1.085 1.00 77.38 88 PHE A N 1
ATOM 666 C CA . PHE A 1 88 ? -1.484 -3.500 -2.101 1.00 77.38 88 PHE A CA 1
ATOM 667 C C . PHE A 1 88 ? -1.574 -4.888 -2.757 1.00 77.38 88 PHE A C 1
ATOM 669 O O . PHE A 1 88 ? -1.427 -5.006 -3.969 1.00 77.38 88 PHE A O 1
ATOM 676 N N . LEU A 1 89 ? -1.808 -5.937 -1.960 1.00 76.75 89 LEU A N 1
ATOM 677 C CA . LEU A 1 89 ? -1.898 -7.320 -2.444 1.00 76.75 89 LEU A CA 1
ATOM 678 C C . LEU A 1 89 ? -3.262 -7.651 -3.055 1.00 76.75 89 LEU A C 1
ATOM 680 O O . LEU A 1 89 ? -3.342 -8.418 -4.012 1.00 76.75 89 LEU A O 1
ATOM 684 N N . ILE A 1 90 ? -4.327 -7.099 -2.482 1.00 77.00 90 ILE A N 1
ATOM 685 C CA . ILE A 1 90 ? -5.706 -7.289 -2.918 1.00 77.00 90 ILE A CA 1
ATOM 686 C C . ILE A 1 90 ? -6.275 -5.890 -3.158 1.00 77.00 90 ILE A C 1
ATOM 688 O O . ILE A 1 90 ? -6.760 -5.269 -2.207 1.00 77.00 90 ILE A O 1
ATOM 692 N N . PRO A 1 91 ? -6.194 -5.362 -4.394 1.00 58.72 91 PRO A N 1
ATOM 693 C CA . PRO A 1 91 ? -6.910 -4.144 -4.731 1.00 58.72 91 PRO A CA 1
ATOM 694 C C . PRO A 1 91 ? -8.407 -4.429 -4.558 1.00 58.72 91 PRO A C 1
ATOM 696 O O . PRO A 1 91 ? -8.971 -5.251 -5.280 1.00 58.72 91 PRO A O 1
ATOM 699 N N . VAL A 1 92 ? -9.002 -3.826 -3.526 1.00 52.00 92 VAL A N 1
ATOM 700 C CA . VAL A 1 92 ? -10.436 -3.916 -3.202 1.00 52.00 92 VAL A CA 1
ATOM 701 C C . VAL A 1 92 ? -11.226 -2.978 -4.099 1.00 52.00 92 VAL A C 1
ATOM 703 O O . VAL A 1 92 ? -10.764 -1.825 -4.268 1.00 52.00 92 VAL A O 1
#

Sequence (92 aa):
MMRKRDIIFAGIATGFFVGLLMTIITQIPLGNDSEGYKITVMYYGWSALLVVIGVPLVSAFGVKIIAKMRGCCEPSLKLLIPVAYLTFLIPV

Secondary structure (DSSP, 8-state):
---HHHHHHHHHHHHHHHHHHHHHHHH-EEEE-TTS-EEETTSSHHHHHHHHHHHHHHHHHHHHHHHHHTTS----HHHHHHHHHHHHHS--